Protein AF-A0A8S9RYA6-F1 (afdb_monomer_lite)

Foldseek 3Di:
DPADEPVCQVVDDPVVNVADHHHDFQKDDKDWDPPDVVWTKIWIWGDDPDIDIDMDIHPVSVVVVVQLVLQQVVDRDQWDKDADDVRRDIDTDNHPDPVSVVSQVNRCVPPPVCVVQNSGHDD

Organism: Brassica cretica (NCBI:txid69181)

pLDDT: mean 81.15, std 12.41, range [32.81, 94.31]

Structure (mmCIF, N/CA/C/O backbone):
data_AF-A0A8S9RYA6-F1
#
_entry.id   AF-A0A8S9RYA6-F1
#
loop_
_atom_site.group_PDB
_atom_site.id
_atom_site.type_symbol
_atom_site.label_atom_id
_atom_site.label_alt_id
_atom_site.label_comp_id
_atom_site.label_asym_id
_atom_site.label_entity_id
_atom_site.label_seq_id
_atom_site.pdbx_PDB_ins_code
_atom_site.Cartn_x
_atom_site.Cartn_y
_atom_site.Cartn_z
_atom_site.occupancy
_atom_site.B_iso_or_equiv
_atom_site.auth_seq_id
_atom_site.auth_comp_id
_atom_site.auth_asym_id
_atom_site.auth_atom_id
_atom_site.pdbx_PDB_model_num
ATOM 1 N N . MET A 1 1 ? -5.089 14.521 3.961 1.00 73.81 1 MET A N 1
ATOM 2 C CA . MET A 1 1 ? -5.570 13.643 2.870 1.00 73.81 1 MET A CA 1
ATOM 3 C C . MET A 1 1 ? -6.928 13.104 3.284 1.00 73.81 1 MET A C 1
ATOM 5 O O . MET A 1 1 ? -7.173 13.029 4.483 1.00 73.81 1 MET A O 1
ATOM 9 N N . ASP A 1 2 ? -7.817 12.793 2.342 1.00 86.06 2 ASP A N 1
ATOM 10 C CA . ASP A 1 2 ? -9.136 12.217 2.660 1.00 86.06 2 ASP A CA 1
ATOM 11 C C . ASP A 1 2 ? -9.060 10.693 2.534 1.00 86.06 2 ASP A C 1
ATOM 13 O O . ASP A 1 2 ? -9.488 10.106 1.541 1.00 86.06 2 ASP A O 1
ATOM 17 N N . PHE A 1 3 ? -8.452 10.056 3.537 1.00 88.12 3 PHE A N 1
ATOM 18 C CA . PHE A 1 3 ? -8.239 8.615 3.519 1.00 88.12 3 PHE A CA 1
ATOM 19 C C . PHE A 1 3 ? -9.561 7.853 3.636 1.00 88.12 3 PHE A C 1
ATOM 21 O O . PHE A 1 3 ? -10.282 7.948 4.632 1.00 88.12 3 PHE A O 1
ATOM 28 N N . LYS A 1 4 ? -9.850 7.020 2.638 1.00 88.94 4 LYS A N 1
ATOM 29 C CA . LYS A 1 4 ? -10.942 6.052 2.673 1.00 88.94 4 LYS A CA 1
ATOM 30 C C . LYS A 1 4 ? -10.471 4.763 3.321 1.00 88.94 4 LYS A C 1
ATOM 32 O O . LYS A 1 4 ? -9.452 4.179 2.952 1.00 88.94 4 LYS A O 1
ATOM 37 N N . ASN A 1 5 ? -11.257 4.306 4.288 1.00 87.00 5 ASN A N 1
ATOM 38 C CA . ASN A 1 5 ? -11.063 3.010 4.909 1.00 87.00 5 ASN A CA 1
ATOM 39 C C . ASN A 1 5 ? -11.318 1.879 3.890 1.00 87.00 5 ASN A C 1
ATOM 41 O O . ASN A 1 5 ? -12.216 1.989 3.051 1.00 87.00 5 ASN A O 1
ATOM 45 N N . ILE A 1 6 ? -10.556 0.786 3.976 1.00 88.44 6 ILE A N 1
ATOM 46 C CA . ILE A 1 6 ? -10.601 -0.297 2.987 1.00 88.44 6 ILE A CA 1
ATOM 47 C C . ILE A 1 6 ? -11.988 -0.963 2.962 1.00 88.44 6 ILE A C 1
ATOM 49 O O . ILE A 1 6 ? -12.483 -1.286 1.880 1.00 88.44 6 ILE A O 1
ATOM 53 N N . HIS A 1 7 ? -12.677 -1.076 4.108 1.00 85.56 7 HIS A N 1
ATOM 54 C CA . HIS A 1 7 ? -14.059 -1.588 4.188 1.00 85.56 7 HIS A CA 1
ATOM 55 C C . HIS A 1 7 ? -15.062 -0.753 3.407 1.00 85.56 7 HIS A C 1
ATOM 57 O O . HIS A 1 7 ? -16.089 -1.278 2.989 1.00 85.56 7 HIS A O 1
ATOM 63 N N . ALA A 1 8 ? -14.794 0.535 3.195 1.00 87.75 8 ALA A N 1
ATOM 64 C CA . ALA A 1 8 ? -15.703 1.397 2.452 1.00 87.75 8 ALA A CA 1
ATOM 65 C C . ALA A 1 8 ? -15.621 1.156 0.936 1.00 87.75 8 ALA A C 1
ATOM 67 O O . ALA A 1 8 ? -16.625 1.328 0.246 1.00 87.75 8 ALA A O 1
ATOM 68 N N . ILE A 1 9 ? -14.468 0.715 0.415 1.00 87.44 9 ILE A N 1
ATOM 69 C CA . ILE A 1 9 ? -14.197 0.627 -1.031 1.00 87.44 9 ILE A CA 1
ATOM 70 C C . ILE A 1 9 ? -15.211 -0.262 -1.777 1.00 87.44 9 ILE A C 1
ATOM 72 O O . ILE A 1 9 ? -15.750 0.185 -2.794 1.00 87.44 9 ILE A O 1
ATOM 76 N N . PRO A 1 10 ? -15.559 -1.478 -1.304 1.00 85.94 10 PRO A N 1
ATOM 77 C CA . PRO A 1 10 ? -16.561 -2.311 -1.974 1.00 85.94 10 PRO A CA 1
ATOM 78 C C . PRO A 1 10 ? -17.965 -1.689 -2.013 1.00 85.94 10 PRO A C 1
ATOM 80 O O . PRO A 1 10 ? -18.772 -2.046 -2.875 1.00 85.94 10 PRO A O 1
ATOM 83 N N . HIS A 1 11 ? -18.260 -0.777 -1.083 1.00 88.19 11 HIS A N 1
ATOM 84 C CA . HIS A 1 11 ? -19.570 -0.152 -0.901 1.00 88.19 11 HIS A CA 1
ATOM 85 C C . HIS A 1 11 ? -19.690 1.230 -1.555 1.00 88.19 11 HIS A C 1
ATOM 87 O O . HIS A 1 11 ? -20.790 1.778 -1.598 1.00 88.19 11 HIS A O 1
ATOM 93 N N . MET A 1 12 ? -18.597 1.783 -2.085 1.00 88.38 12 MET A N 1
ATOM 94 C CA . MET A 1 12 ? -18.618 3.037 -2.840 1.00 88.38 12 MET A CA 1
ATOM 95 C C . MET A 1 12 ? -19.481 2.908 -4.101 1.00 88.38 12 MET A C 1
ATOM 97 O O . MET A 1 12 ? -19.576 1.825 -4.697 1.00 88.38 12 MET A O 1
ATOM 101 N N . ASP A 1 13 ? -20.078 4.015 -4.548 1.00 89.62 13 ASP A N 1
ATOM 102 C CA . ASP A 1 13 ? -20.750 4.043 -5.847 1.00 89.62 13 ASP A CA 1
ATOM 103 C C . ASP A 1 13 ? -19.758 3.662 -6.957 1.00 89.62 13 ASP A C 1
ATOM 105 O O . ASP A 1 13 ? -18.546 3.868 -6.842 1.00 89.62 13 ASP A O 1
ATOM 109 N N . HIS A 1 14 ? -20.252 3.064 -8.043 1.00 83.69 14 HIS A N 1
ATOM 110 C CA . HIS A 1 14 ? -19.379 2.682 -9.150 1.00 83.69 14 HIS A CA 1
ATOM 111 C C . HIS A 1 14 ? -18.634 3.899 -9.724 1.00 83.69 14 HIS A C 1
ATOM 113 O O . HIS A 1 14 ? -17.463 3.774 -10.084 1.00 83.69 14 HIS A O 1
ATOM 119 N N . ARG A 1 15 ? -19.275 5.071 -9.793 1.00 84.12 15 ARG A N 1
ATOM 120 C CA . ARG A 1 15 ? -18.625 6.289 -10.289 1.00 84.12 15 ARG A CA 1
ATOM 121 C C . ARG A 1 15 ? -17.453 6.677 -9.403 1.00 84.12 15 ARG A C 1
ATOM 123 O O . ARG A 1 15 ? -16.380 6.929 -9.936 1.00 84.12 15 ARG A O 1
ATOM 130 N N . ASP A 1 16 ? -17.635 6.629 -8.088 1.00 83.75 16 ASP A N 1
ATOM 131 C CA . ASP A 1 16 ? -16.605 7.000 -7.116 1.00 83.75 16 ASP A CA 1
ATOM 132 C C . ASP A 1 16 ? -15.416 6.029 -7.140 1.00 83.75 16 ASP A C 1
ATOM 134 O O . ASP A 1 16 ? -14.274 6.448 -6.987 1.00 83.75 16 ASP A O 1
ATOM 138 N N . ARG A 1 17 ? -15.659 4.740 -7.417 1.00 81.12 17 ARG A N 1
ATOM 139 C CA . ARG A 1 17 ? -14.597 3.726 -7.569 1.00 81.12 17 ARG A CA 1
ATOM 140 C C . ARG A 1 17 ? -13.687 3.933 -8.782 1.00 81.12 17 ARG A C 1
ATOM 142 O O . ARG A 1 17 ? -12.627 3.321 -8.836 1.00 81.12 17 ARG A O 1
ATOM 149 N N . ASN A 1 18 ? -14.099 4.748 -9.753 1.00 83.81 18 ASN A N 1
ATOM 150 C CA . ASN A 1 18 ? -13.299 5.046 -10.943 1.00 83.81 18 ASN A CA 1
ATOM 151 C C . ASN A 1 18 ? -12.422 6.301 -10.778 1.00 83.81 18 ASN A C 1
ATOM 153 O O . ASN A 1 18 ? -11.710 6.662 -11.714 1.00 83.81 18 ASN A O 1
ATOM 157 N N . TYR A 1 19 ? -12.485 6.975 -9.627 1.00 84.44 19 TYR A N 1
ATOM 158 C CA . TYR A 1 19 ? -11.620 8.107 -9.297 1.00 84.44 19 TYR A CA 1
ATOM 159 C C . TYR A 1 19 ? -10.469 7.670 -8.383 1.00 84.44 19 TYR A C 1
ATOM 161 O O . TYR A 1 19 ? -10.575 6.628 -7.735 1.00 84.44 19 TYR A O 1
ATOM 169 N N . PRO A 1 20 ? -9.367 8.444 -8.316 1.00 86.44 20 PRO A N 1
ATOM 170 C CA . PRO A 1 20 ? -8.299 8.196 -7.355 1.00 86.44 20 PRO A CA 1
ATOM 171 C C . PRO A 1 20 ? -8.83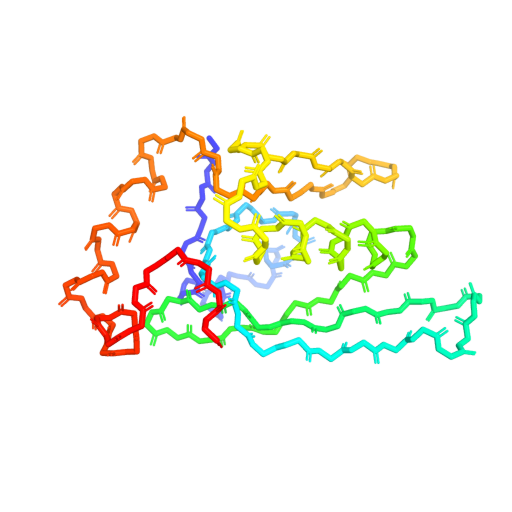4 8.149 -5.919 1.00 86.44 20 PRO A C 1
ATOM 173 O O . PRO A 1 20 ? -9.656 8.980 -5.527 1.00 86.44 20 PRO A O 1
ATOM 176 N N . ILE A 1 21 ? -8.364 7.168 -5.149 1.00 88.56 21 ILE A N 1
ATOM 177 C CA . ILE A 1 21 ? -8.746 6.948 -3.753 1.00 88.56 21 ILE A CA 1
ATOM 178 C C . ILE A 1 21 ? -7.479 7.008 -2.909 1.00 88.56 21 ILE A C 1
ATOM 180 O O . ILE A 1 21 ? -6.576 6.195 -3.100 1.00 88.56 21 ILE A O 1
ATOM 184 N N . ASP A 1 22 ? -7.454 7.904 -1.926 1.00 89.62 22 ASP A N 1
ATOM 185 C CA . ASP A 1 22 ? -6.442 7.868 -0.875 1.00 89.62 22 ASP A CA 1
ATOM 186 C C . ASP A 1 22 ? -6.830 6.773 0.120 1.00 89.62 22 ASP A C 1
ATOM 188 O O . ASP A 1 22 ? -7.931 6.785 0.671 1.00 89.62 22 ASP A O 1
ATOM 192 N N . THR A 1 23 ? -5.950 5.815 0.387 1.00 89.88 23 THR A N 1
ATOM 193 C CA . THR A 1 23 ? -6.192 4.795 1.413 1.00 89.88 23 THR A CA 1
ATOM 194 C C . THR A 1 23 ? -4.917 4.482 2.179 1.00 89.88 23 THR A C 1
ATOM 196 O O . THR A 1 23 ? -3.811 4.802 1.750 1.00 89.88 23 THR A O 1
ATOM 199 N N . MET A 1 24 ? -5.082 3.865 3.342 1.00 89.50 24 MET A N 1
ATOM 200 C CA . MET A 1 24 ? -3.988 3.398 4.177 1.00 89.50 24 MET A CA 1
ATOM 201 C C . MET A 1 24 ? -4.264 1.967 4.612 1.00 89.50 24 MET A C 1
ATOM 203 O O . MET A 1 24 ? -5.410 1.577 4.837 1.00 89.50 24 MET A O 1
ATOM 207 N N . GLY A 1 25 ? -3.203 1.185 4.742 1.00 88.88 25 GLY A N 1
ATOM 208 C CA . GLY A 1 25 ? -3.304 -0.170 5.245 1.00 88.88 25 GLY A CA 1
ATOM 209 C C . GLY A 1 25 ? -1.939 -0.779 5.501 1.00 88.88 25 GLY A C 1
ATOM 210 O O . GLY A 1 25 ? -0.906 -0.239 5.099 1.00 88.88 25 GLY A O 1
ATOM 211 N N . VAL A 1 26 ? -1.937 -1.903 6.207 1.00 86.69 26 VAL A N 1
ATOM 212 C CA . VAL A 1 26 ? -0.715 -2.665 6.456 1.00 86.69 26 VAL A CA 1
ATOM 213 C C . VAL A 1 26 ? -0.452 -3.550 5.252 1.00 86.69 26 VAL A C 1
ATOM 215 O O . VAL A 1 26 ? -1.291 -4.375 4.893 1.00 86.69 26 VAL A O 1
ATOM 218 N N . VAL A 1 27 ? 0.722 -3.393 4.645 1.00 86.25 27 VAL A N 1
ATOM 219 C CA . VAL A 1 27 ? 1.170 -4.227 3.527 1.00 86.25 27 VAL A CA 1
ATOM 220 C C . VAL A 1 27 ? 1.595 -5.599 4.047 1.00 86.25 27 VAL A C 1
ATOM 222 O O . VAL A 1 27 ? 2.413 -5.711 4.959 1.00 86.25 27 VAL A O 1
ATOM 225 N N . PHE A 1 28 ? 1.077 -6.659 3.441 1.00 78.25 28 PHE A N 1
ATOM 226 C CA . PHE A 1 28 ? 1.455 -8.041 3.719 1.00 78.25 28 PHE A CA 1
ATOM 227 C C . PHE A 1 28 ? 1.327 -8.866 2.444 1.00 78.25 28 PHE A C 1
ATOM 229 O O . PHE A 1 28 ? 0.512 -8.559 1.584 1.00 78.25 28 PHE A O 1
ATOM 236 N N . SER A 1 29 ? 2.113 -9.940 2.343 1.00 82.19 29 SER A N 1
ATOM 237 C CA . SER A 1 29 ? 2.125 -10.845 1.187 1.00 82.19 29 SER A CA 1
ATOM 238 C C . SER A 1 29 ? 2.313 -10.120 -0.154 1.00 82.19 29 SER A C 1
ATOM 240 O O . SER A 1 29 ? 1.372 -9.631 -0.776 1.00 82.19 29 SER A O 1
ATOM 242 N N . THR A 1 30 ? 3.552 -10.085 -0.633 1.00 88.06 30 THR A N 1
ATOM 243 C CA . THR A 1 30 ? 3.876 -9.546 -1.955 1.00 88.06 30 THR A CA 1
ATOM 244 C C . THR A 1 30 ? 4.145 -10.671 -2.952 1.00 88.06 30 THR A C 1
ATOM 246 O O . THR A 1 30 ? 4.648 -11.737 -2.592 1.00 88.06 30 THR A O 1
ATOM 249 N N . LYS A 1 31 ? 3.796 -10.444 -4.219 1.00 92.25 31 LYS A N 1
ATOM 250 C CA . LYS A 1 31 ? 4.163 -11.289 -5.357 1.00 92.25 31 LYS A CA 1
ATOM 251 C C . LYS A 1 31 ? 4.786 -10.421 -6.435 1.00 92.25 31 LYS A C 1
ATOM 253 O O . LYS A 1 31 ? 4.131 -9.551 -7.006 1.00 92.25 31 LYS A O 1
ATOM 258 N N . SER A 1 32 ? 6.057 -10.668 -6.696 1.00 90.06 32 SER A N 1
ATOM 259 C CA . SER A 1 32 ? 6.830 -9.989 -7.724 1.00 90.06 32 SER A CA 1
ATOM 260 C C . SER A 1 32 ? 6.742 -10.725 -9.059 1.00 90.06 32 SER A C 1
ATOM 262 O O . SER A 1 32 ? 6.863 -11.946 -9.123 1.00 90.06 32 SER A O 1
ATOM 264 N N . HIS A 1 33 ? 6.555 -9.962 -10.131 1.00 93.31 33 HIS A N 1
ATOM 265 C CA . HIS A 1 33 ? 6.570 -10.420 -11.516 1.00 93.31 33 HIS A CA 1
ATOM 266 C C . HIS A 1 33 ? 7.493 -9.489 -12.312 1.00 93.31 33 HIS A C 1
ATOM 268 O O . HIS A 1 33 ? 7.042 -8.540 -12.951 1.00 93.31 33 HIS A O 1
ATOM 274 N N . PHE A 1 34 ? 8.802 -9.731 -12.215 1.00 91.81 34 PHE A N 1
ATOM 275 C CA . PHE A 1 34 ? 9.841 -8.916 -12.863 1.00 91.81 34 PHE A CA 1
ATOM 276 C C . PHE A 1 34 ? 10.573 -9.659 -13.991 1.00 91.81 34 PHE A C 1
ATOM 278 O O . PHE A 1 34 ? 11.599 -9.182 -14.466 1.00 91.81 34 PHE A O 1
ATOM 285 N N . ASP A 1 35 ? 10.053 -10.816 -14.411 1.00 92.38 35 ASP A N 1
ATOM 286 C CA . ASP A 1 35 ? 10.662 -11.660 -15.448 1.00 92.38 35 ASP A CA 1
ATOM 287 C C . ASP A 1 35 ? 10.587 -11.023 -16.848 1.00 92.38 35 ASP A C 1
ATOM 289 O O . ASP A 1 35 ? 11.429 -11.301 -17.699 1.00 92.38 35 ASP A O 1
ATOM 293 N N . ASP A 1 36 ? 9.593 -10.155 -17.078 1.00 92.00 36 ASP A N 1
ATOM 294 C CA . ASP A 1 36 ? 9.453 -9.330 -18.280 1.00 92.00 36 ASP A CA 1
ATOM 295 C C . ASP A 1 36 ? 9.729 -7.852 -17.940 1.00 92.00 36 ASP A C 1
ATOM 297 O O . ASP A 1 36 ? 8.858 -7.179 -17.378 1.00 92.00 36 ASP A O 1
ATOM 301 N N . PRO A 1 37 ? 10.912 -7.313 -18.293 1.00 87.56 37 PRO A N 1
ATOM 302 C CA . PRO A 1 37 ? 11.258 -5.915 -18.044 1.00 87.56 37 PRO A CA 1
ATOM 303 C C . PRO A 1 37 ? 10.358 -4.902 -18.762 1.00 87.56 37 PRO A C 1
ATOM 305 O O . PRO A 1 37 ? 10.351 -3.736 -18.376 1.00 87.56 37 PRO A O 1
ATOM 308 N N . ALA A 1 38 ? 9.619 -5.308 -19.802 1.00 92.06 38 ALA A N 1
ATOM 309 C CA . ALA A 1 38 ? 8.665 -4.429 -20.476 1.00 92.06 38 ALA A CA 1
ATOM 310 C C . ALA A 1 38 ? 7.359 -4.272 -19.683 1.00 92.06 38 ALA A C 1
ATOM 312 O O . ALA A 1 38 ? 6.665 -3.271 -19.845 1.00 92.06 38 ALA A O 1
ATOM 313 N N . ASN A 1 39 ? 7.032 -5.238 -18.819 1.00 90.31 39 ASN A N 1
ATOM 314 C CA . ASN A 1 39 ? 5.800 -5.261 -18.032 1.00 90.31 39 ASN A CA 1
ATOM 315 C C . ASN A 1 39 ? 6.064 -5.656 -16.567 1.00 90.31 39 ASN A C 1
ATOM 317 O O . ASN A 1 39 ? 5.464 -6.616 -16.070 1.00 90.31 39 ASN A O 1
ATOM 321 N N . PRO A 1 40 ? 6.943 -4.935 -15.847 1.00 93.06 40 PRO A N 1
ATOM 322 C CA . PRO A 1 40 ? 7.209 -5.235 -14.450 1.00 93.06 40 PRO A CA 1
ATOM 323 C C . PRO A 1 40 ? 5.942 -4.997 -13.628 1.00 93.06 40 PRO A C 1
ATOM 325 O O . PRO A 1 40 ? 5.266 -3.974 -13.780 1.00 93.06 40 PRO A O 1
ATOM 328 N N . ARG A 1 41 ? 5.617 -5.949 -12.752 1.00 94.31 41 ARG A N 1
ATOM 329 C CA . ARG A 1 41 ? 4.422 -5.899 -11.909 1.00 94.31 41 ARG A CA 1
ATOM 330 C C . ARG A 1 41 ? 4.724 -6.391 -10.502 1.00 94.31 41 ARG A C 1
ATOM 332 O O . ARG A 1 41 ? 5.380 -7.414 -10.316 1.00 94.31 41 ARG A O 1
ATOM 339 N N . LEU A 1 42 ? 4.187 -5.695 -9.510 1.00 92.56 42 LEU A N 1
ATOM 340 C CA . LEU A 1 42 ? 4.230 -6.108 -8.115 1.00 92.56 42 LEU A CA 1
ATOM 341 C C . LEU A 1 42 ? 2.810 -6.129 -7.565 1.00 92.56 42 LEU A C 1
ATOM 343 O O . LEU A 1 42 ? 2.135 -5.108 -7.503 1.00 92.56 42 LEU A O 1
ATOM 347 N N . GLU 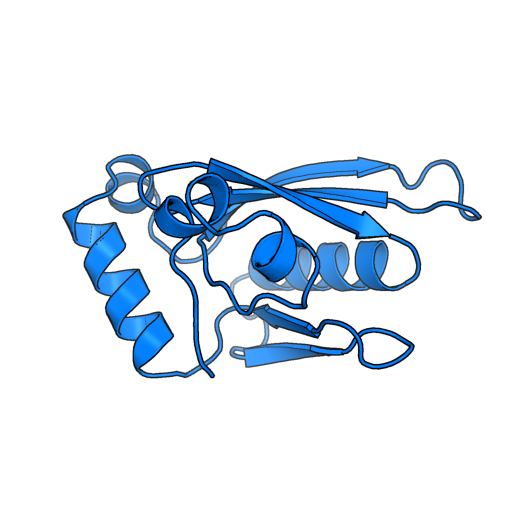A 1 43 ? 2.353 -7.306 -7.165 1.00 93.56 43 GLU A N 1
ATOM 348 C CA . GLU A 1 43 ? 1.087 -7.453 -6.462 1.00 93.56 43 GLU A CA 1
ATOM 349 C C . GLU A 1 43 ? 1.357 -7.455 -4.965 1.00 93.56 43 GLU A C 1
ATOM 351 O O . GLU A 1 43 ? 2.262 -8.142 -4.487 1.00 93.56 43 GLU A O 1
ATOM 356 N N . PHE A 1 44 ? 0.556 -6.724 -4.210 1.00 89.94 44 PHE A N 1
ATOM 357 C CA . PHE A 1 44 ? 0.617 -6.751 -2.759 1.00 89.94 44 PHE A CA 1
ATOM 358 C C . PHE A 1 44 ? -0.784 -6.696 -2.187 1.00 89.94 44 PHE A C 1
ATOM 360 O O . PHE A 1 44 ? -1.726 -6.242 -2.839 1.00 89.94 44 PHE A O 1
ATOM 367 N N . TYR A 1 45 ? -0.929 -7.178 -0.964 1.00 88.00 45 TYR A N 1
ATOM 368 C CA . TYR A 1 45 ? -2.166 -7.011 -0.236 1.00 88.00 45 TYR A CA 1
ATOM 369 C C . TYR A 1 45 ? -1.983 -5.960 0.837 1.00 88.00 45 TYR A C 1
ATOM 371 O O . TYR A 1 45 ? -0.977 -5.936 1.545 1.00 88.00 45 TYR A O 1
ATOM 379 N N . THR A 1 46 ? -2.971 -5.084 0.943 1.00 86.81 46 THR A N 1
ATOM 380 C CA . THR A 1 46 ? -3.070 -4.147 2.052 1.00 86.81 46 THR A CA 1
ATOM 381 C C . THR A 1 46 ? -4.308 -4.490 2.862 1.00 86.81 46 THR A C 1
ATOM 383 O O . THR A 1 46 ? -5.345 -4.863 2.297 1.00 86.81 46 THR A O 1
ATOM 386 N N . ARG A 1 47 ? -4.167 -4.476 4.188 1.00 82.06 47 ARG A N 1
ATOM 387 C CA . ARG A 1 47 ? -5.257 -4.810 5.105 1.00 82.06 47 ARG A CA 1
ATOM 388 C C . ARG A 1 47 ? -5.488 -3.756 6.160 1.00 82.06 47 ARG A C 1
ATOM 390 O O . ARG A 1 47 ? -4.565 -3.107 6.654 1.00 82.06 47 ARG A O 1
ATOM 397 N N . ASP A 1 48 ? -6.742 -3.733 6.557 1.00 75.25 48 ASP A N 1
ATOM 398 C CA . ASP A 1 48 ? -7.216 -3.397 7.883 1.00 75.25 48 ASP A CA 1
ATOM 399 C C . ASP A 1 48 ? -7.972 -4.630 8.433 1.00 75.25 48 ASP A C 1
ATOM 401 O O . ASP A 1 48 ? -7.479 -5.751 8.297 1.00 75.25 48 ASP A O 1
ATOM 405 N N . ASN A 1 49 ? -9.175 -4.483 9.005 1.00 73.12 49 ASN A N 1
ATOM 406 C CA . ASN A 1 49 ? -10.002 -5.651 9.345 1.00 73.12 49 ASN A CA 1
ATOM 407 C C . ASN A 1 49 ? -10.458 -6.478 8.110 1.00 73.12 49 ASN A C 1
ATOM 409 O O . ASN A 1 49 ? -10.969 -7.582 8.293 1.00 73.12 49 ASN A O 1
ATOM 413 N N . ILE A 1 50 ? -10.302 -5.981 6.870 1.00 83.62 50 ILE A N 1
ATOM 414 C CA . ILE A 1 50 ? -10.419 -6.745 5.611 1.00 83.62 50 ILE A CA 1
ATOM 415 C C . ILE A 1 50 ? -9.160 -6.558 4.750 1.00 83.62 50 ILE A C 1
ATOM 417 O O . ILE A 1 50 ? -8.250 -5.815 5.097 1.00 83.62 50 ILE A O 1
ATOM 421 N N . GLN A 1 51 ? -9.108 -7.237 3.603 1.00 86.81 51 GLN A N 1
ATOM 422 C CA . GLN A 1 51 ? -7.968 -7.256 2.691 1.00 86.81 51 GLN A CA 1
ATOM 423 C C . GLN A 1 51 ? -8.386 -6.845 1.279 1.00 86.81 51 GLN A C 1
ATOM 425 O O . GLN A 1 51 ? -9.354 -7.378 0.736 1.00 86.81 51 GLN A O 1
ATOM 430 N N . ILE A 1 52 ? -7.590 -5.981 0.652 1.00 88.75 52 ILE A N 1
ATOM 431 C CA . ILE A 1 52 ? -7.669 -5.692 -0.785 1.00 88.75 52 ILE A CA 1
ATOM 432 C C . ILE A 1 52 ? -6.341 -6.008 -1.467 1.00 88.75 52 ILE A C 1
ATOM 434 O O . ILE A 1 52 ? -5.279 -6.005 -0.842 1.00 88.75 52 ILE A O 1
ATOM 438 N N . LYS A 1 53 ? -6.418 -6.314 -2.762 1.00 91.19 53 LYS A N 1
ATOM 439 C CA . LYS A 1 53 ? -5.254 -6.520 -3.622 1.00 91.19 53 LYS A CA 1
ATOM 440 C C . LYS A 1 53 ? -4.931 -5.216 -4.340 1.00 91.19 53 LYS A C 1
ATOM 442 O O . LYS A 1 53 ? -5.799 -4.670 -5.015 1.00 91.19 53 LYS A O 1
ATOM 447 N N . CYS A 1 54 ? -3.680 -4.802 -4.258 1.00 89.50 54 CYS A N 1
ATOM 448 C CA . CYS A 1 54 ? -3.119 -3.690 -5.005 1.00 89.50 54 CYS A CA 1
ATOM 449 C C . CYS A 1 54 ? -2.088 -4.211 -6.010 1.00 89.50 54 CYS A C 1
ATOM 451 O O . CYS A 1 54 ? -1.512 -5.294 -5.839 1.00 89.50 54 CYS A O 1
ATOM 453 N N . VAL A 1 55 ? -1.894 -3.460 -7.090 1.00 91.75 55 VAL A N 1
ATOM 454 C CA . VAL A 1 55 ? -0.984 -3.822 -8.175 1.00 91.75 55 VAL A CA 1
ATOM 455 C C . VAL A 1 55 ? -0.211 -2.580 -8.591 1.00 91.75 55 VAL A C 1
ATOM 457 O O . VAL A 1 55 ? -0.801 -1.665 -9.152 1.00 91.75 55 VAL A O 1
ATOM 460 N N . GLU A 1 56 ? 1.099 -2.593 -8.364 1.00 90.56 56 GLU A N 1
ATOM 461 C CA . GLU A 1 56 ? 2.019 -1.633 -8.969 1.00 90.56 56 GLU A CA 1
ATOM 462 C C . GLU A 1 56 ? 2.535 -2.174 -10.298 1.00 90.56 56 GLU A C 1
ATOM 464 O O . GLU A 1 56 ? 2.771 -3.379 -10.456 1.00 90.56 56 GLU A O 1
ATOM 469 N N . THR A 1 57 ? 2.766 -1.275 -11.248 1.00 91.12 57 THR A N 1
ATOM 470 C CA . THR A 1 57 ? 3.319 -1.601 -12.567 1.00 91.12 57 THR A CA 1
ATOM 471 C C . THR A 1 57 ? 4.434 -0.637 -12.946 1.00 91.12 57 THR A C 1
ATOM 473 O O . THR A 1 57 ? 4.538 0.449 -12.381 1.00 91.12 57 THR A O 1
ATOM 476 N N . GLY A 1 58 ? 5.261 -1.003 -13.923 1.00 90.00 58 GLY A N 1
ATOM 477 C CA . GLY A 1 58 ? 6.285 -0.096 -14.447 1.00 90.00 58 GLY A CA 1
ATOM 478 C C . GLY A 1 58 ? 7.364 0.232 -13.409 1.00 90.00 58 GLY A C 1
ATOM 479 O O . GLY A 1 58 ? 7.756 -0.615 -12.602 1.00 90.00 58 GLY A O 1
ATOM 480 N N . ALA A 1 59 ? 7.834 1.481 -13.419 1.00 87.94 59 ALA A N 1
ATOM 481 C CA . ALA A 1 59 ? 8.843 1.969 -12.480 1.00 87.94 59 ALA A CA 1
ATOM 482 C C . ALA A 1 59 ? 8.400 1.854 -11.005 1.00 87.94 59 ALA A C 1
ATOM 484 O O . ALA A 1 59 ? 9.232 1.591 -10.136 1.00 87.94 59 ALA A O 1
ATOM 485 N N . HIS A 1 60 ? 7.097 1.969 -10.711 1.00 86.81 60 HIS A N 1
ATOM 486 C CA . HIS A 1 60 ? 6.572 1.886 -9.338 1.00 86.81 60 HIS A CA 1
ATOM 487 C C . HIS A 1 60 ? 6.640 0.494 -8.755 1.00 86.81 60 HIS A C 1
ATOM 489 O O . HIS A 1 60 ? 6.882 0.360 -7.561 1.00 86.81 60 HIS A O 1
ATOM 495 N N . ALA A 1 61 ? 6.527 -0.546 -9.581 1.00 90.25 61 ALA A N 1
ATOM 496 C CA . ALA A 1 61 ? 6.707 -1.912 -9.107 1.00 90.25 61 ALA A CA 1
ATOM 497 C C . ALA A 1 61 ? 8.117 -2.111 -8.521 1.00 90.25 61 ALA A C 1
ATOM 499 O O . ALA A 1 61 ? 8.265 -2.716 -7.457 1.00 90.25 61 ALA A O 1
ATOM 500 N N . TYR A 1 62 ? 9.144 -1.553 -9.172 1.00 89.25 62 TYR A N 1
ATOM 501 C CA . TYR A 1 62 ? 10.515 -1.567 -8.658 1.00 89.25 62 TYR A CA 1
ATOM 502 C C . TYR A 1 62 ? 10.675 -0.670 -7.428 1.00 89.25 62 TYR A C 1
ATOM 504 O O . TYR A 1 62 ? 11.157 -1.142 -6.402 1.00 89.25 62 TYR A O 1
ATOM 512 N N . ALA A 1 63 ? 10.211 0.582 -7.493 1.00 87.69 63 ALA A N 1
ATOM 513 C CA . ALA A 1 63 ? 10.324 1.528 -6.382 1.00 87.69 63 ALA A CA 1
ATOM 514 C C . ALA A 1 63 ? 9.628 1.025 -5.106 1.00 87.69 63 ALA A C 1
ATOM 516 O O . ALA A 1 63 ? 10.166 1.154 -4.008 1.00 87.69 63 ALA A O 1
ATOM 517 N N . PHE A 1 64 ? 8.456 0.400 -5.243 1.00 87.62 64 PHE A N 1
ATOM 518 C CA . PHE A 1 64 ? 7.725 -0.179 -4.122 1.00 87.62 64 PHE A CA 1
ATOM 519 C C . PHE A 1 64 ? 8.459 -1.386 -3.542 1.00 87.62 64 PHE A C 1
ATOM 521 O O . PHE A 1 64 ? 8.577 -1.483 -2.322 1.00 87.62 64 PHE A O 1
ATOM 528 N N . ARG A 1 65 ? 8.973 -2.297 -4.387 1.00 88.56 65 ARG A N 1
ATOM 529 C CA . ARG A 1 65 ? 9.791 -3.432 -3.928 1.00 88.56 65 ARG A CA 1
ATOM 530 C C . ARG A 1 65 ? 10.986 -2.926 -3.125 1.00 88.56 65 ARG A C 1
ATOM 532 O O . ARG A 1 65 ? 11.161 -3.353 -1.989 1.00 88.56 65 ARG A O 1
ATOM 539 N N . ASP A 1 66 ? 11.757 -2.008 -3.698 1.00 87.19 66 ASP A N 1
ATOM 540 C CA . ASP A 1 66 ? 12.980 -1.490 -3.085 1.00 87.19 66 ASP A CA 1
ATOM 541 C C . ASP A 1 66 ? 12.656 -0.735 -1.790 1.00 87.19 66 ASP A C 1
ATOM 543 O O . ASP A 1 66 ? 13.316 -0.921 -0.772 1.00 87.19 66 ASP A O 1
ATOM 547 N N . GLY A 1 67 ? 11.590 0.072 -1.784 1.00 84.56 67 GLY A N 1
ATOM 548 C CA . GLY A 1 67 ? 11.109 0.747 -0.582 1.00 84.56 67 GLY A CA 1
ATOM 549 C C . GLY A 1 67 ? 10.701 -0.229 0.522 1.00 84.56 67 GLY A C 1
ATOM 550 O O . GLY A 1 67 ? 11.100 -0.052 1.672 1.00 84.56 67 GLY A O 1
ATOM 551 N N . LEU A 1 68 ? 9.976 -1.295 0.176 1.00 83.31 68 LEU A N 1
ATOM 552 C CA . LEU A 1 68 ? 9.563 -2.322 1.128 1.00 83.31 68 LEU A CA 1
ATOM 553 C C . LEU A 1 68 ? 10.753 -3.139 1.658 1.00 83.31 68 LEU A C 1
ATOM 555 O O . LEU A 1 68 ? 10.777 -3.477 2.839 1.00 83.31 68 LEU A O 1
ATOM 559 N N . GLU A 1 69 ? 11.734 -3.462 0.814 1.00 82.75 69 GLU A N 1
ATOM 560 C CA . GLU A 1 69 ? 12.977 -4.131 1.224 1.00 82.75 69 GLU A CA 1
ATOM 561 C C . GLU A 1 69 ? 13.787 -3.250 2.182 1.00 82.75 69 GLU A C 1
ATOM 563 O O . GLU A 1 69 ? 14.149 -3.705 3.267 1.00 82.75 69 GLU A O 1
ATOM 568 N N . ASN A 1 70 ? 13.944 -1.963 1.866 1.00 78.56 70 ASN A N 1
ATOM 569 C CA . ASN A 1 70 ? 14.611 -0.992 2.739 1.00 78.56 70 ASN A CA 1
ATOM 570 C C . ASN A 1 70 ? 13.922 -0.841 4.107 1.00 78.56 70 ASN A C 1
ATOM 572 O O . ASN A 1 70 ? 14.573 -0.519 5.100 1.00 78.56 70 ASN A O 1
ATOM 576 N N . MET A 1 71 ? 12.607 -1.071 4.189 1.00 73.31 71 MET A N 1
ATOM 577 C CA . MET A 1 71 ? 11.881 -1.066 5.464 1.00 73.31 71 MET A CA 1
ATOM 578 C C . MET A 1 71 ? 12.134 -2.304 6.327 1.00 73.31 71 MET A C 1
ATOM 580 O O . MET A 1 71 ? 11.990 -2.214 7.546 1.00 73.31 71 MET A O 1
ATOM 584 N N . LYS A 1 72 ? 12.482 -3.450 5.728 1.00 68.69 72 LYS A N 1
ATOM 585 C CA . LYS A 1 72 ? 12.803 -4.675 6.480 1.00 68.69 72 LYS A CA 1
ATOM 586 C C . LYS A 1 72 ? 14.145 -4.562 7.197 1.00 68.69 72 LYS A C 1
ATOM 588 O O . LYS A 1 72 ? 14.289 -5.077 8.302 1.00 68.69 72 LYS A O 1
ATOM 593 N N . ASP A 1 73 ? 15.088 -3.823 6.624 1.00 62.16 73 ASP A N 1
ATOM 594 C CA . ASP A 1 73 ? 16.417 -3.594 7.193 1.00 62.16 73 ASP A CA 1
ATOM 595 C C . ASP A 1 73 ? 16.415 -2.527 8.312 1.00 62.16 73 ASP A C 1
ATOM 597 O O . ASP A 1 73 ? 17.256 -1.642 8.306 1.00 62.16 73 ASP A O 1
ATOM 601 N N . TYR A 1 74 ? 15.462 -2.584 9.264 1.00 51.94 74 TYR A N 1
ATOM 602 C CA . TYR A 1 74 ? 15.360 -1.889 10.579 1.00 51.94 74 TYR A CA 1
ATOM 603 C C . TYR A 1 74 ? 15.771 -0.393 10.721 1.00 51.94 74 TYR A C 1
ATOM 605 O O . TYR A 1 74 ? 15.698 0.164 11.816 1.00 51.94 74 TYR A O 1
ATOM 613 N N . PHE A 1 75 ? 16.136 0.287 9.637 1.00 49.38 75 PHE A N 1
ATOM 614 C CA . PHE A 1 75 ? 16.657 1.654 9.547 1.00 49.38 75 PHE A CA 1
ATOM 615 C C . PHE A 1 75 ? 16.247 2.334 8.230 1.00 49.38 75 PHE A C 1
ATOM 617 O O . PHE A 1 75 ? 16.811 3.366 7.863 1.00 49.38 75 PHE A O 1
ATOM 624 N N . GLY A 1 76 ? 15.259 1.783 7.517 1.00 51.00 76 GLY A N 1
ATOM 625 C CA . GLY A 1 76 ? 14.668 2.451 6.364 1.00 51.00 76 GLY A CA 1
ATOM 626 C C . GLY A 1 76 ? 14.180 3.856 6.745 1.00 51.00 76 GLY A C 1
ATOM 627 O O . GLY A 1 76 ? 13.687 4.047 7.865 1.00 51.00 76 GLY A O 1
ATOM 628 N N . PRO A 1 77 ? 14.335 4.860 5.863 1.00 53.97 77 PRO A N 1
ATOM 629 C CA . PRO A 1 77 ? 13.906 6.217 6.156 1.00 53.97 77 PRO A CA 1
ATOM 630 C C . PRO A 1 77 ? 12.423 6.209 6.525 1.00 53.97 77 PRO A C 1
ATOM 632 O O . PRO A 1 77 ? 11.568 5.778 5.753 1.00 53.97 77 PRO A O 1
ATOM 635 N N . VAL A 1 78 ? 12.130 6.664 7.744 1.00 60.38 78 VAL A N 1
ATOM 636 C CA . VAL A 1 78 ? 10.760 6.972 8.152 1.00 60.38 78 VAL A CA 1
ATOM 637 C C . VAL A 1 78 ? 10.243 8.022 7.172 1.00 60.38 78 VAL A C 1
ATOM 639 O O . VAL A 1 78 ? 10.925 9.030 6.996 1.00 60.38 78 VAL A O 1
ATOM 642 N N . ASP A 1 79 ? 9.065 7.795 6.583 1.00 66.25 79 ASP A N 1
ATOM 643 C CA . ASP A 1 79 ? 8.445 8.675 5.579 1.00 66.25 79 ASP A CA 1
ATOM 644 C C . ASP A 1 79 ? 9.061 8.586 4.166 1.00 66.25 79 ASP A C 1
ATOM 646 O O . ASP A 1 79 ? 9.293 9.591 3.494 1.00 66.25 79 ASP A O 1
ATOM 650 N N . LEU A 1 80 ? 9.344 7.366 3.693 1.00 70.00 80 LEU A N 1
ATOM 651 C CA . LEU A 1 80 ? 9.766 7.154 2.308 1.00 70.00 80 LEU A CA 1
ATOM 652 C C . LEU A 1 80 ? 8.580 7.397 1.360 1.00 70.00 80 LEU A C 1
ATOM 654 O O . LEU A 1 80 ? 7.561 6.712 1.452 1.00 70.00 80 LEU A O 1
ATOM 658 N N . TRP A 1 81 ? 8.723 8.364 0.456 1.00 73.25 81 TRP A N 1
ATOM 659 C CA . TRP A 1 81 ? 7.680 8.809 -0.469 1.00 73.25 81 TRP A CA 1
ATOM 660 C C . TRP A 1 81 ? 8.106 8.582 -1.918 1.00 73.25 81 TRP A C 1
ATOM 662 O O . TRP A 1 81 ? 9.199 8.983 -2.318 1.00 73.25 81 TRP A O 1
ATOM 672 N N 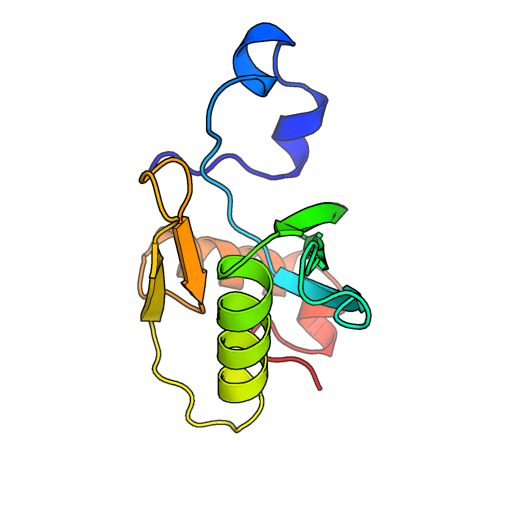. PHE A 1 82 ? 7.224 7.961 -2.700 1.00 68.44 82 PHE A N 1
ATOM 673 C CA . PHE A 1 82 ? 7.372 7.813 -4.141 1.00 68.44 82 PHE A CA 1
ATOM 674 C C . PHE A 1 82 ? 6.116 8.306 -4.859 1.00 68.44 82 PHE A C 1
ATOM 676 O O . PHE A 1 82 ? 5.003 7.899 -4.527 1.00 68.44 82 PHE A O 1
ATOM 683 N N . GLU A 1 83 ? 6.306 9.156 -5.864 1.00 66.56 83 GLU A N 1
ATOM 684 C CA . GLU A 1 83 ? 5.240 9.660 -6.734 1.00 66.56 83 GLU A CA 1
ATOM 685 C C . GLU A 1 83 ? 5.153 8.839 -8.028 1.00 66.56 83 GLU A C 1
ATOM 687 O O . GLU A 1 83 ? 6.175 8.381 -8.557 1.00 66.56 83 GLU A O 1
ATOM 692 N N . THR A 1 84 ? 3.941 8.664 -8.571 1.00 60.34 84 THR A N 1
ATOM 693 C CA . THR A 1 84 ? 3.798 8.035 -9.888 1.00 60.34 84 THR A CA 1
ATOM 694 C C . THR A 1 84 ? 4.274 8.933 -11.027 1.00 60.34 84 THR A C 1
ATOM 696 O O . THR A 1 84 ? 4.042 10.142 -11.022 1.00 60.34 84 THR A O 1
ATOM 699 N N . GLU A 1 85 ? 4.894 8.352 -12.059 1.00 46.97 85 GLU A N 1
ATOM 700 C CA . GLU A 1 85 ? 5.074 9.035 -13.342 1.00 46.97 85 GLU A CA 1
ATOM 701 C C . GLU A 1 85 ? 3.692 9.401 -13.904 1.00 46.97 85 GLU A C 1
ATOM 703 O O . GLU A 1 85 ? 2.853 8.534 -14.143 1.00 46.97 85 GLU A O 1
ATOM 708 N N . GLY A 1 86 ? 3.442 10.701 -14.071 1.00 54.84 86 GLY A N 1
ATOM 709 C CA . GLY A 1 86 ? 2.130 11.237 -14.446 1.00 54.84 86 GLY A CA 1
ATOM 710 C C . GLY A 1 86 ? 1.273 11.729 -13.272 1.00 54.84 86 GLY A C 1
ATOM 711 O O . GLY A 1 86 ? 0.215 12.301 -13.524 1.00 54.84 86 GLY A O 1
ATOM 712 N N . GLY A 1 87 ? 1.724 11.565 -12.020 1.00 61.38 87 GLY A N 1
ATOM 713 C CA . GLY A 1 87 ? 1.108 12.156 -10.825 1.00 61.38 87 GLY A CA 1
ATOM 714 C C . GLY A 1 87 ? -0.297 11.640 -10.497 1.00 61.38 87 GLY A C 1
ATOM 715 O O . GLY A 1 87 ? -1.068 12.347 -9.855 1.00 61.38 87 GLY A O 1
ATOM 716 N N . LEU A 1 88 ? -0.661 10.445 -10.974 1.00 72.50 88 LEU A N 1
ATOM 717 C CA . LEU A 1 88 ? -2.013 9.893 -10.810 1.00 72.50 88 LEU A CA 1
ATOM 718 C C . LEU A 1 88 ? -2.209 9.180 -9.466 1.00 72.50 88 LEU A C 1
ATOM 720 O O . LEU A 1 88 ? -3.323 9.119 -8.950 1.00 72.50 88 LEU A O 1
ATOM 724 N N . SER A 1 89 ? -1.145 8.621 -8.905 1.00 81.00 89 SER A N 1
ATOM 725 C CA . SER A 1 89 ? -1.113 8.024 -7.566 1.00 81.00 89 SER A CA 1
ATOM 726 C C . SER A 1 89 ? 0.257 8.227 -6.920 1.00 81.00 89 SER A C 1
ATOM 728 O O . SER A 1 89 ? 1.243 8.525 -7.591 1.00 81.00 89 SER A O 1
ATOM 730 N N . ASP A 1 90 ? 0.350 8.096 -5.612 1.00 86.56 90 ASP A N 1
ATOM 731 C CA . ASP A 1 90 ? 1.611 8.082 -4.884 1.00 86.56 90 ASP A CA 1
ATOM 732 C C . ASP A 1 90 ? 1.505 7.088 -3.728 1.00 86.56 90 ASP A C 1
ATOM 734 O O . ASP A 1 90 ? 0.416 6.659 -3.342 1.00 86.56 90 ASP A O 1
ATOM 738 N N . PHE A 1 91 ? 2.646 6.664 -3.195 1.00 86.56 91 PHE A N 1
ATOM 739 C CA . PHE A 1 91 ? 2.659 5.846 -1.992 1.00 86.56 91 PHE A CA 1
ATOM 740 C C . PHE A 1 91 ? 3.714 6.331 -1.016 1.00 86.56 91 PHE A C 1
ATOM 742 O O . PHE A 1 91 ? 4.784 6.833 -1.381 1.00 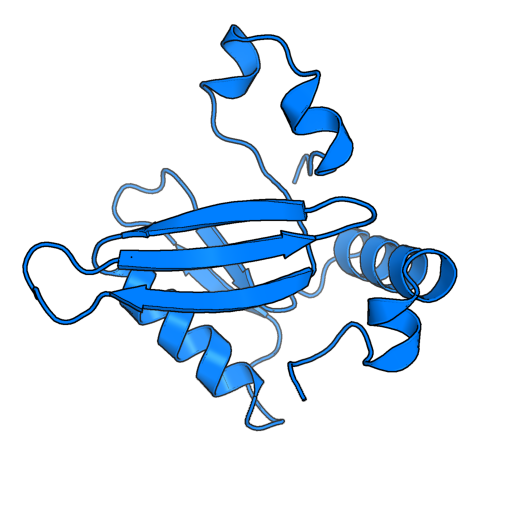86.56 91 PHE A O 1
ATOM 749 N N . ARG A 1 92 ? 3.380 6.175 0.264 1.00 86.75 92 ARG A N 1
ATOM 750 C CA . ARG A 1 92 ? 4.247 6.534 1.375 1.00 86.75 92 ARG A CA 1
ATOM 751 C C . ARG A 1 92 ? 4.339 5.399 2.363 1.00 86.75 92 ARG A C 1
ATOM 753 O O . ARG A 1 92 ? 3.351 4.777 2.748 1.00 86.75 92 ARG A O 1
ATOM 760 N N . PHE A 1 93 ? 5.556 5.177 2.802 1.00 85.12 93 PHE A N 1
ATOM 761 C CA . PHE A 1 93 ? 5.944 4.098 3.675 1.00 85.12 93 PHE A CA 1
ATOM 762 C C . PHE A 1 93 ? 6.168 4.670 5.080 1.00 85.12 93 PHE A C 1
ATOM 764 O O . PHE A 1 93 ? 7.099 5.440 5.315 1.00 85.12 93 PHE A O 1
ATOM 771 N N . ASN A 1 94 ? 5.287 4.301 6.018 1.00 82.25 94 ASN A N 1
ATOM 772 C CA . ASN A 1 94 ? 5.248 4.811 7.397 1.00 82.25 94 ASN A CA 1
ATOM 773 C C . ASN A 1 94 ? 5.360 6.350 7.511 1.00 82.25 94 ASN A C 1
ATOM 775 O O . ASN A 1 94 ? 6.241 6.843 8.227 1.00 82.25 94 ASN A O 1
ATOM 779 N N . PRO A 1 95 ? 4.491 7.120 6.826 1.00 86.00 95 PRO A N 1
ATOM 780 C CA . PRO A 1 95 ? 4.515 8.574 6.915 1.00 86.00 95 PRO A CA 1
ATOM 781 C C . PRO A 1 95 ? 4.124 9.057 8.317 1.00 86.00 95 PRO A C 1
ATOM 783 O O . PRO A 1 95 ? 3.292 8.452 8.999 1.00 86.00 95 PRO A O 1
ATOM 786 N N . ARG A 1 96 ? 4.713 10.172 8.762 1.00 85.50 96 ARG A N 1
ATOM 787 C CA . ARG A 1 96 ? 4.451 10.754 10.093 1.00 85.50 96 ARG A CA 1
ATOM 788 C C . ARG A 1 96 ? 3.194 11.621 10.077 1.00 85.50 96 ARG A C 1
ATOM 790 O O . ARG A 1 96 ? 3.279 12.845 10.136 1.00 85.50 96 ARG A O 1
ATOM 797 N N . LEU A 1 97 ? 2.034 10.974 9.997 1.00 87.19 97 LEU A N 1
ATOM 798 C CA . LEU A 1 97 ? 0.724 11.627 9.988 1.00 87.19 97 LEU A CA 1
ATOM 799 C C . LEU A 1 97 ? -0.110 11.198 11.208 1.00 87.19 97 LEU A C 1
ATOM 801 O O . LEU A 1 97 ? -0.064 10.019 11.571 1.00 87.19 97 LEU A O 1
ATOM 805 N N . PRO A 1 98 ? -0.888 12.106 11.831 1.00 89.81 98 PRO A N 1
ATOM 806 C CA . PRO A 1 98 ? -1.807 11.751 12.914 1.00 89.81 98 PRO A CA 1
ATOM 807 C C . PRO A 1 98 ? -2.755 10.605 12.544 1.00 89.81 98 PRO A C 1
ATOM 809 O O . PRO A 1 98 ? -2.912 9.669 13.319 1.00 89.81 98 PRO A O 1
ATOM 812 N N . GLU A 1 99 ? -3.300 10.618 11.326 1.00 89.50 99 GLU A N 1
ATOM 813 C CA . GLU A 1 99 ? -4.234 9.603 10.832 1.00 89.50 99 GLU A CA 1
ATOM 814 C C . GLU A 1 99 ? -3.584 8.211 10.749 1.00 89.50 99 GLU A C 1
ATOM 816 O O . GLU A 1 99 ? -4.232 7.196 10.992 1.00 89.50 99 GLU A O 1
ATOM 821 N N . VAL A 1 100 ? -2.281 8.153 10.454 1.00 85.81 100 VAL A N 1
ATOM 822 C CA . VAL A 1 100 ? -1.510 6.900 10.383 1.00 85.81 100 VAL A CA 1
ATOM 823 C C . VAL A 1 100 ? -1.230 6.360 11.781 1.00 85.81 100 VAL A C 1
ATOM 825 O O . VAL A 1 100 ? -1.267 5.147 11.987 1.00 85.81 100 VAL A O 1
ATOM 828 N N . GLU A 1 101 ? -0.994 7.239 12.757 1.00 87.75 101 GLU A N 1
ATOM 829 C CA . GLU A 1 101 ? -0.868 6.828 14.155 1.00 87.75 101 GLU A CA 1
ATOM 830 C C . GLU A 1 101 ? -2.199 6.304 14.697 1.00 87.75 101 GLU A C 1
ATOM 832 O O . GLU A 1 101 ? -2.235 5.231 15.296 1.00 87.75 101 GLU A O 1
ATOM 837 N N . GLU A 1 102 ? -3.297 7.019 14.449 1.00 89.62 102 GLU A N 1
ATOM 838 C CA . GLU A 1 102 ? -4.645 6.592 14.831 1.00 89.62 102 GLU A CA 1
ATOM 839 C C . GLU A 1 102 ? -4.992 5.233 14.215 1.00 89.62 102 GLU A C 1
ATOM 841 O O . GLU A 1 102 ? -5.458 4.330 14.915 1.00 89.62 102 GLU A O 1
ATOM 846 N N . PHE A 1 103 ? -4.694 5.048 12.928 1.00 87.31 103 PHE A N 1
ATOM 847 C CA . PHE A 1 103 ? -4.869 3.776 12.239 1.00 87.31 103 PHE A CA 1
ATOM 848 C C . PHE A 1 103 ? -4.022 2.659 12.854 1.00 87.31 103 PHE A C 1
ATOM 850 O O . PHE A 1 103 ? -4.533 1.576 13.146 1.00 87.31 103 PHE A O 1
ATOM 857 N N . ARG A 1 104 ? -2.741 2.930 13.122 1.00 85.62 104 ARG A N 1
ATOM 858 C CA . ARG A 1 104 ? -1.831 1.983 13.770 1.00 85.62 104 ARG A CA 1
ATOM 859 C C . ARG A 1 104 ? -2.348 1.544 15.134 1.00 85.62 104 ARG A C 1
ATOM 861 O O . ARG A 1 104 ? -2.384 0.346 15.413 1.00 85.62 104 ARG A O 1
ATOM 868 N N . GLN A 1 105 ? -2.764 2.494 15.971 1.00 86.62 105 GLN A N 1
ATOM 869 C CA . GLN A 1 105 ? -3.346 2.188 17.272 1.00 86.62 105 GLN A CA 1
ATOM 870 C C . GLN A 1 105 ? -4.637 1.387 17.110 1.00 86.62 105 GLN A C 1
ATOM 872 O O . GLN A 1 105 ? -4.795 0.368 17.773 1.00 86.62 105 GLN A O 1
ATOM 877 N N . SER A 1 106 ? -5.528 1.767 16.195 1.00 87.00 106 SER A N 1
ATOM 878 C CA . SER A 1 106 ? -6.763 1.022 15.923 1.00 87.00 106 SER A CA 1
ATOM 879 C C . SER A 1 106 ? -6.492 -0.450 15.582 1.00 87.00 106 SER A C 1
ATOM 881 O O . SER A 1 106 ? -7.097 -1.348 16.177 1.00 87.00 106 SER A O 1
ATOM 883 N N . LEU A 1 107 ? -5.523 -0.730 14.703 1.00 84.62 107 LEU A N 1
ATOM 884 C CA . LEU A 1 107 ? -5.160 -2.100 14.330 1.00 84.62 107 LEU A CA 1
ATOM 885 C C . LEU A 1 107 ? -4.557 -2.900 15.485 1.00 84.62 107 LEU A C 1
ATOM 887 O O . LEU A 1 107 ? -4.896 -4.069 15.650 1.00 84.62 107 LEU A O 1
ATOM 891 N N . LEU A 1 108 ? -3.726 -2.279 16.326 1.00 84.38 108 LEU A N 1
ATOM 892 C CA . LEU A 1 108 ? -3.192 -2.929 17.529 1.00 84.38 108 LEU A CA 1
ATOM 893 C C . LEU A 1 108 ? -4.302 -3.368 18.502 1.00 84.38 108 LEU A C 1
ATOM 895 O O . LEU A 1 108 ? -4.093 -4.282 19.295 1.00 84.38 108 LEU A O 1
ATOM 899 N N . HIS A 1 109 ? -5.497 -2.778 18.434 1.00 85.38 109 HIS A N 1
ATOM 900 C CA . HIS A 1 109 ? -6.633 -3.165 19.276 1.00 85.38 109 HIS A CA 1
ATOM 901 C C . HIS A 1 109 ? -7.633 -4.100 18.582 1.00 85.38 109 HIS A C 1
ATOM 903 O O . HIS A 1 109 ? -8.347 -4.823 19.276 1.00 85.38 109 HIS A O 1
ATOM 909 N N . SER A 1 110 ? -7.695 -4.104 17.248 1.00 84.00 110 SER A N 1
ATOM 910 C CA . SER A 1 110 ? -8.764 -4.776 16.491 1.00 84.00 110 SER A CA 1
ATOM 911 C C . SER A 1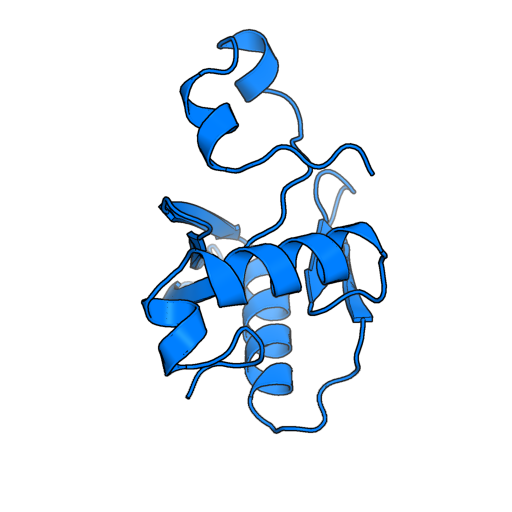 110 ? -8.306 -5.935 15.605 1.00 84.00 110 SER A C 1
ATOM 913 O O . SER A 1 110 ? -9.096 -6.849 15.372 1.00 84.00 110 SER A O 1
ATOM 915 N N . ASP A 1 111 ? -7.049 -5.950 15.154 1.00 81.81 111 ASP A N 1
ATOM 916 C CA . ASP A 1 111 ? -6.547 -6.928 14.190 1.00 81.81 111 ASP A CA 1
ATOM 917 C C . ASP A 1 111 ? -5.622 -7.962 14.871 1.00 81.81 111 ASP A C 1
ATOM 919 O O . ASP A 1 111 ? -4.496 -7.627 15.251 1.00 81.81 111 ASP A O 1
ATOM 923 N N . PRO A 1 112 ? -6.034 -9.242 14.997 1.00 82.31 112 PRO A N 1
ATOM 924 C CA . PRO A 1 112 ? -5.232 -10.272 15.664 1.00 82.31 112 PRO A CA 1
ATOM 925 C C . PRO A 1 112 ? -3.874 -1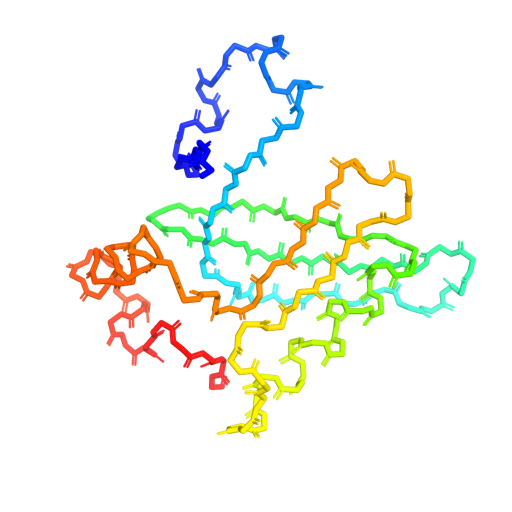0.547 15.003 1.00 82.31 112 PRO A C 1
ATOM 927 O O . PRO A 1 112 ? -2.934 -10.982 15.670 1.00 82.31 112 PRO A O 1
ATOM 930 N N . TYR A 1 113 ? -3.757 -10.328 13.689 1.00 77.69 113 TYR A N 1
ATOM 931 C CA . TYR A 1 113 ? -2.494 -10.495 12.974 1.00 77.69 113 TYR A CA 1
ATOM 932 C C . TYR A 1 113 ? -1.532 -9.368 13.353 1.00 77.69 113 TYR A C 1
ATOM 934 O O . TYR A 1 113 ? -0.390 -9.629 13.727 1.00 77.69 113 TYR A O 1
ATOM 942 N N . VAL A 1 114 ? -2.013 -8.125 13.340 1.00 78.25 114 VAL A N 1
ATOM 943 C CA . VAL A 1 114 ? -1.217 -6.953 13.732 1.00 78.25 114 VAL A CA 1
ATOM 944 C C . VAL A 1 114 ? -0.890 -6.975 15.227 1.00 78.25 114 VAL A C 1
ATOM 946 O O . VAL A 1 114 ? 0.216 -6.618 15.614 1.00 78.25 114 VAL A O 1
ATOM 949 N N . GLN A 1 115 ? -1.787 -7.473 16.079 1.00 81.00 115 GLN A N 1
ATOM 950 C CA . GLN A 1 115 ? -1.499 -7.713 17.499 1.00 81.00 115 GLN A CA 1
ATOM 951 C C . GLN A 1 115 ? -0.343 -8.690 17.709 1.00 81.00 115 GLN A C 1
ATOM 953 O O . GLN A 1 115 ? 0.468 -8.512 18.616 1.00 81.00 115 GLN A O 1
ATOM 958 N N . ARG A 1 116 ? -0.270 -9.733 16.877 1.00 79.25 116 ARG A N 1
ATOM 959 C CA . ARG A 1 116 ? 0.752 -10.775 16.991 1.00 79.25 116 ARG A CA 1
ATOM 960 C C . ARG A 1 116 ? 2.100 -10.357 16.407 1.00 79.25 116 ARG A C 1
ATOM 962 O O . ARG A 1 116 ? 3.126 -10.752 16.953 1.00 79.25 116 ARG A O 1
ATOM 969 N N . TYR A 1 117 ? 2.096 -9.622 15.299 1.00 75.56 117 TYR A N 1
ATOM 970 C CA . TYR A 1 117 ? 3.302 -9.338 14.511 1.00 75.56 117 TYR A CA 1
ATOM 971 C C . TYR A 1 117 ? 3.715 -7.860 14.508 1.00 75.56 117 TYR A C 1
ATOM 973 O O . TYR A 1 117 ? 4.781 -7.526 14.006 1.00 75.56 117 TYR A O 1
ATOM 981 N N . GLY A 1 118 ? 2.912 -6.980 15.106 1.00 70.19 118 GLY A N 1
ATOM 982 C CA . GLY A 1 118 ? 3.098 -5.536 15.056 1.00 70.19 118 GLY A CA 1
ATOM 983 C C . GLY A 1 118 ? 2.591 -4.911 13.752 1.00 70.19 118 GLY A C 1
ATOM 984 O O . GLY A 1 118 ? 2.312 -5.584 12.761 1.00 70.19 118 GLY A O 1
ATOM 985 N N . ALA A 1 119 ? 2.465 -3.583 13.765 1.00 62.88 119 ALA A N 1
ATOM 986 C CA . ALA A 1 119 ? 2.086 -2.769 12.605 1.00 62.88 119 ALA A CA 1
ATOM 987 C C . ALA A 1 119 ? 3.303 -2.205 11.845 1.00 62.88 119 ALA A C 1
ATOM 989 O O . ALA A 1 119 ? 3.147 -1.416 10.917 1.00 62.88 119 ALA A O 1
ATOM 990 N N . VAL A 1 120 ? 4.518 -2.566 12.270 1.00 59.16 120 VAL A N 1
ATOM 991 C CA . VAL A 1 120 ? 5.779 -2.086 11.702 1.00 59.16 120 VAL A CA 1
ATOM 992 C C . VAL A 1 120 ? 6.578 -3.290 11.223 1.00 59.16 120 VAL A C 1
ATOM 994 O O . VAL A 1 120 ? 7.135 -4.002 12.046 1.00 59.16 120 VAL A O 1
ATOM 997 N N . GLY A 1 121 ? 6.654 -3.456 9.901 1.00 46.47 121 GLY A N 1
ATOM 998 C CA . GLY A 1 121 ? 7.649 -4.298 9.234 1.00 46.47 121 GLY A CA 1
ATOM 999 C C . GLY A 1 121 ? 7.404 -5.804 9.328 1.00 46.47 121 GLY A C 1
ATOM 1000 O O . GLY A 1 121 ? 7.263 -6.376 10.400 1.00 46.47 121 GLY A O 1
ATOM 1001 N N . LEU A 1 122 ? 7.378 -6.445 8.162 1.00 39.34 122 LEU A N 1
ATOM 1002 C CA . LEU A 1 122 ? 7.337 -7.894 7.980 1.00 39.34 122 LEU A CA 1
ATOM 1003 C C . LEU A 1 122 ? 8.443 -8.597 8.792 1.00 39.34 122 LEU A C 1
ATOM 1005 O O . LEU A 1 122 ? 9.620 -8.370 8.512 1.00 39.34 122 LEU A O 1
ATOM 1009 N N . LEU A 1 123 ? 8.053 -9.469 9.730 1.00 32.81 123 LEU A N 1
ATOM 1010 C CA . LEU A 1 123 ? 8.897 -10.577 10.198 1.00 32.81 123 LEU A CA 1
ATOM 1011 C C . LEU A 1 123 ? 9.090 -11.615 9.085 1.00 32.81 123 LEU A C 1
ATOM 1013 O O . LEU A 1 123 ? 8.116 -11.860 8.332 1.00 32.81 123 LEU A O 1
#

Sequence (123 aa):
MDFKNIHAIPHMDHRDRNYPIDTMGVVFSTKSHFDDPANPRLEFYTRDNIQIKCVETGAHAYAFRDGLENMKDYFGPVDLWFETEGGLSDFRFNPRLPEVEEFRQSLLHSDPYVQRYGAVGLL

Secondary structure (DSSP, 8-state):
--PBPGGGGGGS-HHHHTS---B--EEEEEEEE-S-TTS-EEEEEEESSSEEEEEEETHHHHHHHHHHHHHHSS-PPTTEEEEPTTSS-EEEES---HHHHHHHHHHHHH-HHHHHH-SSS--

Radius of gyration: 14.67 Å; chains: 1; bounding box: 37×25×40 Å